Protein AF-A0A521MT25-F1 (afdb_monomer)

Solvent-accessible surface area (backbone atoms only — not comparable to full-atom values): 4476 Å² total; per-residue (Å²): 140,77,89,76,72,77,76,80,67,76,91,49,67,69,45,81,41,65,61,89,93,42,83,47,32,34,38,30,55,38,86,96,47,97,53,34,26,35,34,23,36,85,88,66,50,77,75,48,76,36,70,36,67,70,57,45,55,50,50,47,67,75,41,43,69,66,46,49,65,72,77,112

Secondary structure (DSSP, 8-state):
----------SS-EEEEEETTEEEEEEEEPTT-SS-EEEE-TTS-EEEEESSHHHHHHHHHHTHHHHHHHH-

Nearest PDB structures (foldseek):
  7a7a-assembly1_B  TM=6.365E-01  e=1.530E+00  Mycobacterium tuberculosis
  4c51-assembly1_B  TM=6.196E-01  e=1.628E+00  Mycobacterium tuberculosis H37Rv
  4x7r-assembly2_B  TM=4.415E-01  e=7.247E-01  Staphylococcus aureus subsp. aureus 21178
  7qnt-assembly1_AAA  TM=4.495E-01  e=1.193E+00  Staphylococcus epidermidis
  6jfn-assembly2_B  TM=2.522E-01  e=5.315E+00  Pseudomonas aeruginosa

Structure (mmCIF, N/CA/C/O backbone):
data_AF-A0A521MT25-F1
#
_entry.id   AF-A0A521MT25-F1
#
loop_
_atom_site.group_PDB
_atom_site.id
_atom_site.type_symbol
_atom_site.label_atom_id
_atom_site.label_alt_id
_atom_site.label_comp_id
_atom_site.label_asym_id
_atom_site.label_entity_id
_atom_site.label_seq_id
_atom_site.pdbx_PDB_ins_code
_atom_site.Cartn_x
_atom_site.Cartn_y
_atom_site.Cartn_z
_atom_site.occupancy
_atom_site.B_iso_or_equiv
_atom_site.auth_seq_id
_atom_site.auth_comp_id
_atom_site.auth_asym_id
_atom_site.auth_atom_id
_atom_site.pdbx_PDB_model_num
ATOM 1 N N . MET A 1 1 ? 5.699 -16.057 26.404 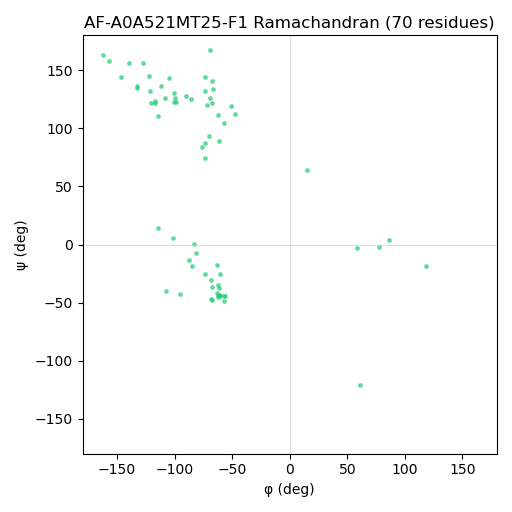1.00 43.66 1 MET A N 1
ATOM 2 C CA . MET A 1 1 ? 4.571 -15.487 25.637 1.00 43.66 1 MET A CA 1
ATOM 3 C C . MET A 1 1 ? 5.030 -14.109 25.193 1.00 43.66 1 MET A C 1
ATOM 5 O O . MET A 1 1 ? 5.392 -13.344 26.069 1.00 43.66 1 MET A O 1
ATOM 9 N N . SER A 1 2 ? 5.182 -13.749 23.928 1.00 43.84 2 SER A N 1
ATOM 10 C CA . SER A 1 2 ? 5.000 -14.453 22.662 1.00 43.84 2 SER A CA 1
ATOM 11 C C . SER A 1 2 ? 6.247 -14.174 21.833 1.00 43.84 2 SER A C 1
ATOM 13 O O . SER A 1 2 ? 6.731 -13.045 21.815 1.00 43.84 2 SER A O 1
ATOM 15 N N . ASP A 1 3 ? 6.783 -15.221 21.222 1.00 43.91 3 ASP A N 1
ATOM 16 C CA . ASP A 1 3 ? 7.879 -15.122 20.270 1.00 43.91 3 ASP A CA 1
ATOM 17 C C . ASP A 1 3 ? 7.264 -14.602 18.965 1.00 43.91 3 ASP A C 1
ATOM 19 O O . ASP A 1 3 ? 6.799 -15.373 18.128 1.00 43.91 3 ASP A O 1
ATOM 23 N N . SER A 1 4 ? 7.106 -13.281 18.860 1.00 48.94 4 SER A N 1
ATOM 24 C CA . SER A 1 4 ? 6.794 -12.648 17.583 1.00 48.94 4 SER A CA 1
ATOM 25 C C . SER A 1 4 ? 8.082 -12.688 16.783 1.00 48.94 4 SER A C 1
ATOM 27 O O . SER A 1 4 ? 8.909 -11.784 16.884 1.00 48.94 4 SER A O 1
ATOM 29 N N . THR A 1 5 ? 8.290 -13.789 16.063 1.00 46.44 5 THR A N 1
ATOM 30 C CA . THR A 1 5 ? 9.364 -13.899 15.084 1.00 46.44 5 THR A CA 1
ATOM 31 C C . THR A 1 5 ? 9.247 -12.674 14.177 1.00 46.44 5 THR A C 1
ATOM 33 O O . THR A 1 5 ? 8.183 -12.495 13.577 1.00 46.44 5 THR A O 1
ATOM 36 N N . PRO A 1 6 ? 10.258 -11.792 14.096 1.00 46.34 6 PRO A N 1
ATOM 37 C CA . PRO A 1 6 ? 10.267 -10.816 13.029 1.00 46.34 6 PRO A CA 1
ATOM 38 C C . PRO A 1 6 ? 10.340 -11.652 11.759 1.00 46.34 6 PRO A C 1
ATOM 40 O O . PRO A 1 6 ? 11.305 -12.386 11.550 1.00 46.34 6 PRO A O 1
ATOM 43 N N . THR A 1 7 ? 9.262 -11.658 10.980 1.00 52.00 7 THR A N 1
ATOM 44 C CA . THR A 1 7 ? 9.287 -12.231 9.643 1.00 52.00 7 THR A CA 1
ATOM 45 C C . THR A 1 7 ? 10.395 -11.480 8.926 1.00 52.00 7 THR A C 1
ATOM 47 O O . THR A 1 7 ? 10.247 -10.294 8.641 1.00 52.00 7 THR A O 1
ATOM 50 N N . ASP A 1 8 ? 11.542 -12.133 8.743 1.00 40.50 8 ASP A N 1
ATOM 51 C CA . ASP A 1 8 ? 12.652 -11.604 7.968 1.00 40.50 8 ASP A CA 1
ATOM 52 C C . ASP A 1 8 ? 12.137 -11.417 6.536 1.00 40.50 8 ASP A C 1
ATOM 54 O O . ASP A 1 8 ? 12.195 -12.319 5.698 1.00 40.50 8 ASP A O 1
ATOM 58 N N . PHE A 1 9 ? 11.572 -10.240 6.260 1.00 50.84 9 PHE A N 1
ATOM 59 C CA . PHE A 1 9 ? 11.183 -9.791 4.932 1.00 50.84 9 PHE A CA 1
ATOM 60 C C . PHE A 1 9 ? 12.460 -9.433 4.173 1.00 50.84 9 PHE A C 1
ATOM 62 O O . PHE A 1 9 ? 12.853 -8.282 4.044 1.00 50.84 9 PHE A O 1
ATOM 69 N N . ASN A 1 10 ? 13.163 -10.487 3.774 1.00 42.81 10 ASN A N 1
ATOM 70 C CA . ASN A 1 10 ? 14.091 -10.626 2.661 1.00 42.81 10 ASN A CA 1
ATOM 71 C C . ASN A 1 10 ? 14.594 -9.323 1.995 1.00 42.81 10 ASN A C 1
ATOM 73 O O . ASN A 1 10 ? 14.331 -9.109 0.821 1.00 42.81 10 ASN A O 1
ATOM 77 N N . GLY A 1 11 ? 15.328 -8.464 2.713 1.00 42.59 11 GLY A N 1
ATOM 78 C CA . GLY A 1 11 ? 16.224 -7.425 2.170 1.00 42.59 11 G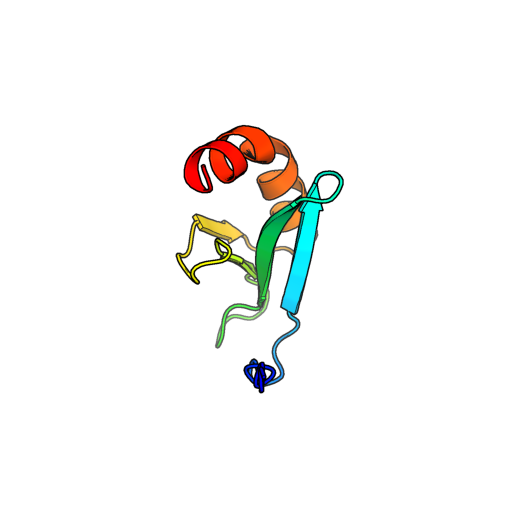LY A CA 1
ATOM 79 C C . GLY A 1 11 ? 15.642 -6.345 1.239 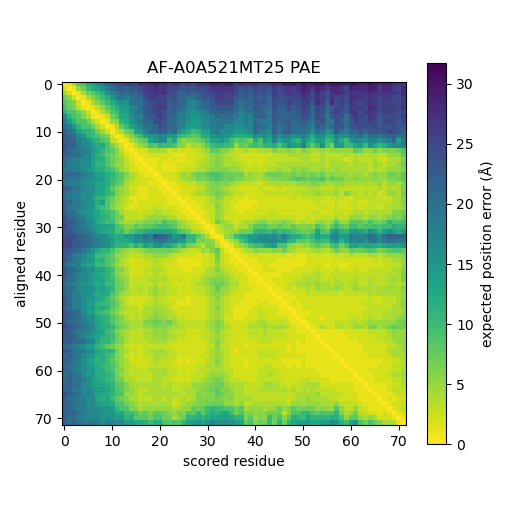1.00 42.59 11 GLY A C 1
ATOM 80 O O . GLY A 1 11 ? 16.377 -5.443 0.834 1.00 42.59 11 GLY A O 1
ATOM 81 N N . GLU A 1 12 ? 14.362 -6.399 0.889 1.00 55.25 12 GLU A N 1
ATOM 82 C CA . GLU A 1 12 ? 13.689 -5.432 0.032 1.00 55.25 12 GLU A CA 1
ATOM 83 C C . GLU A 1 12 ? 13.107 -4.331 0.915 1.00 55.25 12 GLU A C 1
ATOM 85 O O . GLU A 1 12 ? 12.431 -4.604 1.901 1.00 55.25 12 GLU A O 1
ATOM 90 N N . LYS A 1 13 ? 13.422 -3.070 0.594 1.00 59.69 13 LYS A N 1
ATOM 91 C CA . LYS A 1 13 ? 12.986 -1.893 1.354 1.00 59.69 13 LYS A CA 1
ATOM 92 C C . LYS A 1 13 ? 11.481 -1.994 1.641 1.00 59.69 13 LYS A C 1
ATOM 94 O O . LYS A 1 13 ? 10.689 -1.926 0.703 1.00 59.69 13 LYS A O 1
ATOM 99 N N . HIS A 1 14 ? 11.146 -2.168 2.916 1.00 72.25 14 HIS A N 1
ATOM 100 C CA . HIS A 1 14 ? 9.796 -2.350 3.433 1.00 72.25 14 HIS A CA 1
ATOM 101 C C . HIS A 1 14 ? 9.476 -1.171 4.351 1.00 72.25 14 HIS A C 1
ATOM 103 O O . HIS A 1 14 ? 10.236 -0.882 5.277 1.00 72.25 14 HIS A O 1
ATOM 109 N N . GLU A 1 15 ? 8.395 -0.462 4.059 1.00 85.44 15 GLU A N 1
ATOM 110 C CA . GLU A 1 15 ? 7.932 0.697 4.812 1.00 85.44 15 GLU A CA 1
ATOM 111 C C . GLU A 1 15 ? 6.522 0.430 5.331 1.00 85.44 15 GLU A C 1
ATOM 113 O O . GLU A 1 15 ? 5.609 0.149 4.560 1.00 85.44 15 GLU A O 1
ATOM 118 N N . GLU A 1 16 ? 6.355 0.489 6.647 1.00 89.12 16 GLU A N 1
ATOM 119 C CA . GLU A 1 16 ? 5.052 0.378 7.299 1.00 89.12 16 GLU A CA 1
ATOM 120 C C . GLU A 1 16 ? 4.396 1.762 7.336 1.00 89.12 16 GLU A C 1
ATOM 122 O O . GLU A 1 16 ? 4.975 2.729 7.838 1.00 89.12 16 GLU A O 1
ATOM 127 N N . ILE A 1 17 ? 3.177 1.866 6.816 1.00 85.94 17 ILE A N 1
ATOM 128 C CA . ILE A 1 17 ? 2.420 3.113 6.757 1.00 85.94 17 ILE A CA 1
ATOM 129 C C . ILE A 1 17 ? 1.390 3.131 7.882 1.00 85.94 17 ILE A C 1
ATOM 131 O O . ILE A 1 17 ? 0.511 2.268 7.977 1.00 85.94 17 ILE A O 1
ATOM 135 N N . PHE A 1 18 ? 1.477 4.165 8.717 1.00 85.69 18 PHE A N 1
ATOM 136 C CA . PHE A 1 18 ? 0.581 4.385 9.846 1.00 85.69 18 PHE A CA 1
ATOM 137 C C . PHE A 1 18 ? -0.298 5.613 9.615 1.00 85.69 18 PHE A C 1
ATOM 139 O O . PHE A 1 18 ? 0.184 6.674 9.217 1.00 85.69 18 PHE A O 1
ATOM 146 N N . VAL A 1 19 ? -1.587 5.489 9.934 1.00 80.75 19 VAL A N 1
ATOM 147 C CA . VAL A 1 19 ? -2.526 6.615 10.014 1.00 80.75 19 VAL A CA 1
ATOM 148 C C . VAL A 1 19 ? -2.960 6.751 11.470 1.00 80.75 19 VAL A C 1
ATOM 150 O O . VAL A 1 19 ? -3.625 5.878 12.031 1.00 80.75 19 VAL A O 1
ATOM 153 N N . GLY A 1 20 ? -2.528 7.832 12.123 1.00 84.75 20 GLY A N 1
ATOM 154 C CA . GLY A 1 20 ? -2.623 7.943 13.580 1.00 84.75 20 GLY A CA 1
ATOM 155 C C . GLY A 1 20 ? -1.811 6.837 14.265 1.00 84.75 20 GLY A C 1
ATOM 156 O O . GLY A 1 20 ? -0.611 6.731 14.039 1.00 84.75 20 GLY A O 1
ATOM 157 N N . ASN A 1 21 ? -2.475 6.006 15.076 1.00 85.88 21 ASN A N 1
ATOM 158 C CA . ASN A 1 21 ? -1.863 4.851 15.754 1.00 85.88 21 ASN A CA 1
ATOM 159 C C . ASN A 1 21 ? -2.182 3.507 15.071 1.00 85.88 21 ASN A C 1
ATOM 161 O O . ASN A 1 21 ? -1.866 2.454 15.622 1.00 85.88 21 ASN A O 1
ATOM 165 N N . GLN A 1 22 ? -2.846 3.525 13.913 1.00 83.19 22 GLN A N 1
ATOM 166 C CA . GLN A 1 22 ? -3.264 2.322 13.201 1.00 83.19 22 GLN A CA 1
ATOM 167 C C . GLN A 1 22 ? -2.276 2.013 12.074 1.00 83.19 22 GLN A C 1
ATOM 169 O O . GLN A 1 22 ? -2.027 2.866 11.222 1.00 83.19 22 GLN A O 1
ATOM 174 N N . HIS A 1 23 ? -1.747 0.787 12.049 1.00 88.31 23 HIS A N 1
ATOM 175 C CA . HIS A 1 23 ? -1.029 0.264 10.887 1.00 88.31 23 HIS A CA 1
ATOM 176 C C . HIS A 1 23 ? -2.055 -0.018 9.786 1.00 88.31 23 HIS A C 1
ATOM 178 O O . HIS A 1 23 ? -2.995 -0.787 10.016 1.00 88.31 23 HIS A O 1
ATOM 184 N N . VAL A 1 24 ? -1.908 0.642 8.636 1.00 86.56 24 VAL A N 1
ATOM 185 C CA . VAL A 1 24 ? -2.871 0.536 7.533 1.00 86.56 24 VAL A CA 1
ATOM 186 C C . VAL A 1 24 ? -2.332 -0.269 6.356 1.00 86.56 24 VAL A C 1
ATOM 188 O O . VAL A 1 24 ? -3.072 -1.068 5.792 1.00 86.56 24 VAL A O 1
ATOM 191 N N . ALA A 1 25 ? -1.062 -0.107 5.990 1.00 90.06 25 ALA A N 1
ATOM 192 C CA . ALA A 1 25 ? -0.498 -0.766 4.818 1.00 90.06 25 ALA A CA 1
ATOM 193 C C . ALA A 1 25 ? 1.021 -0.887 4.912 1.00 90.06 25 ALA A C 1
ATOM 195 O O . ALA A 1 25 ? 1.673 -0.082 5.567 1.00 90.06 25 ALA A O 1
ATOM 196 N N . ASN A 1 26 ? 1.570 -1.832 4.163 1.00 90.50 26 ASN A N 1
ATOM 197 C CA . ASN A 1 26 ? 2.990 -1.963 3.895 1.00 90.50 26 ASN A CA 1
ATOM 198 C C . ASN A 1 26 ? 3.285 -1.495 2.470 1.00 90.50 26 ASN A C 1
ATO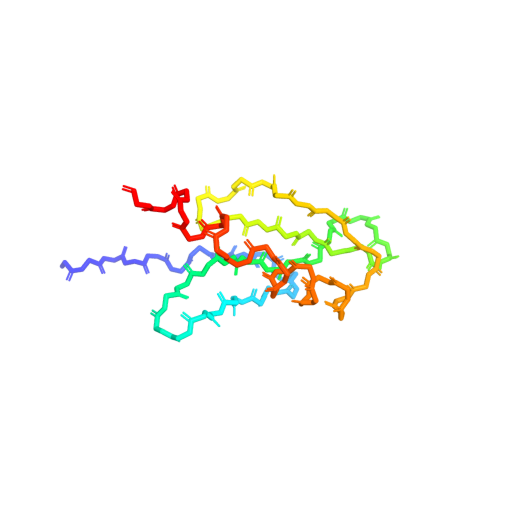M 200 O O . ASN A 1 26 ? 2.510 -1.759 1.553 1.00 90.50 26 ASN A O 1
ATOM 204 N N . VAL A 1 27 ? 4.423 -0.845 2.261 1.00 90.31 27 VAL A N 1
ATOM 205 C CA . VAL A 1 27 ? 4.963 -0.561 0.933 1.00 90.31 27 VAL A CA 1
ATOM 206 C C . VAL A 1 27 ? 6.294 -1.276 0.798 1.00 90.31 27 VAL A C 1
ATOM 208 O O . VAL A 1 27 ? 7.221 -1.031 1.567 1.00 90.31 27 VAL A O 1
ATOM 211 N N . ARG A 1 28 ? 6.419 -2.142 -0.204 1.00 88.38 28 ARG A N 1
ATOM 212 C CA . ARG A 1 28 ? 7.672 -2.841 -0.504 1.00 88.38 28 ARG A CA 1
ATOM 213 C C . ARG A 1 28 ? 8.074 -2.673 -1.953 1.00 88.38 28 ARG A C 1
ATOM 215 O O . ARG A 1 28 ? 7.233 -2.446 -2.816 1.00 88.38 28 ARG A O 1
ATOM 222 N N . LYS A 1 29 ? 9.362 -2.811 -2.250 1.00 86.25 29 LYS A N 1
ATOM 223 C CA . LYS A 1 29 ? 9.814 -2.882 -3.645 1.00 86.25 29 LYS A CA 1
ATOM 224 C C . LYS A 1 29 ? 9.323 -4.189 -4.286 1.00 86.25 29 LYS A C 1
ATOM 226 O O . LYS A 1 29 ? 9.299 -5.226 -3.630 1.00 86.25 29 LYS A O 1
ATOM 231 N N . ALA A 1 30 ? 8.907 -4.142 -5.548 1.00 81.44 30 ALA A N 1
ATOM 232 C CA . ALA A 1 30 ? 8.528 -5.338 -6.289 1.00 81.44 30 ALA A CA 1
ATOM 233 C C . ALA A 1 30 ? 9.785 -6.153 -6.668 1.00 81.44 30 ALA A C 1
ATOM 235 O O . ALA A 1 30 ? 10.738 -5.579 -7.214 1.00 81.44 30 ALA A O 1
ATOM 236 N N . PRO A 1 31 ? 9.802 -7.477 -6.437 1.00 73.81 31 PRO A N 1
ATOM 237 C CA . PRO A 1 31 ? 10.931 -8.317 -6.802 1.00 73.81 31 PRO A CA 1
ATOM 238 C C . PRO A 1 31 ? 11.073 -8.389 -8.324 1.00 73.81 31 PRO A C 1
ATOM 240 O O . PRO A 1 31 ? 10.106 -8.608 -9.051 1.00 73.81 31 PRO A O 1
ATOM 243 N N . GLY A 1 32 ? 12.299 -8.217 -8.819 1.00 68.69 32 GLY A N 1
ATOM 244 C CA . GLY A 1 32 ? 12.617 -8.354 -10.245 1.00 68.69 32 GLY A CA 1
ATOM 245 C C . GLY A 1 32 ? 12.225 -7.173 -11.142 1.00 68.69 32 GLY A C 1
ATOM 246 O O . GLY A 1 32 ? 12.564 -7.200 -12.322 1.00 68.69 32 GLY A O 1
ATOM 247 N N . HIS A 1 33 ? 11.590 -6.124 -10.607 1.00 61.03 33 HIS A N 1
ATOM 248 C CA . HIS A 1 33 ? 11.307 -4.889 -11.340 1.00 61.03 33 HIS A CA 1
ATOM 249 C C . HIS A 1 33 ? 12.189 -3.731 -10.850 1.00 61.03 33 HIS A C 1
ATOM 251 O O . HIS A 1 33 ? 12.222 -3.384 -9.665 1.00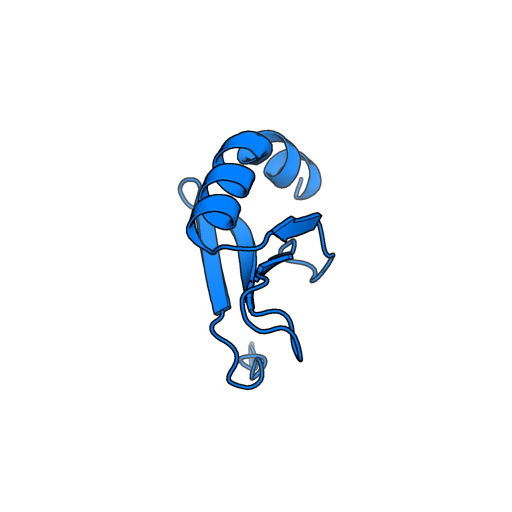 61.03 33 HIS A O 1
ATOM 257 N N . GLU A 1 34 ? 12.903 -3.082 -11.775 1.00 65.75 34 GLU A N 1
ATOM 258 C CA . GLU A 1 34 ? 13.555 -1.805 -11.484 1.00 65.75 34 GLU A CA 1
ATOM 259 C C . GLU A 1 34 ? 12.493 -0.711 -11.330 1.00 65.75 34 GLU A C 1
ATOM 261 O O . GLU A 1 34 ? 12.063 -0.099 -12.299 1.00 65.75 34 GLU A O 1
ATOM 266 N N . GLY A 1 35 ? 12.069 -0.464 -10.090 1.00 67.62 35 GLY A N 1
ATOM 267 C CA . GLY A 1 35 ? 11.376 0.770 -9.715 1.00 67.62 35 GLY A CA 1
ATOM 268 C C . GLY A 1 35 ? 9.957 0.604 -9.188 1.00 67.62 35 GLY A C 1
ATOM 269 O O . GLY A 1 35 ? 9.507 1.499 -8.488 1.00 67.62 35 GLY A O 1
ATOM 270 N N . ALA A 1 36 ? 9.286 -0.524 -9.422 1.00 84.06 36 ALA A N 1
ATOM 271 C CA . ALA A 1 36 ? 7.925 -0.712 -8.926 1.00 84.06 36 ALA A CA 1
ATOM 272 C C . ALA A 1 36 ? 7.874 -0.951 -7.405 1.00 84.06 36 ALA A C 1
ATOM 274 O O . ALA A 1 36 ? 8.753 -1.592 -6.817 1.00 84.06 36 ALA A O 1
ATOM 275 N N . PHE A 1 37 ? 6.825 -0.425 -6.783 1.00 89.56 37 PHE A N 1
ATOM 276 C CA . PHE A 1 37 ? 6.481 -0.556 -5.376 1.00 89.56 37 PHE A CA 1
ATOM 277 C C . PHE A 1 37 ? 5.093 -1.178 -5.260 1.00 89.56 37 PHE A C 1
ATOM 279 O O . PHE A 1 37 ? 4.146 -0.751 -5.919 1.00 89.56 37 PHE A O 1
ATOM 286 N N . VAL A 1 38 ? 4.989 -2.179 -4.399 1.00 91.69 38 VAL A N 1
ATOM 287 C CA . VAL A 1 38 ? 3.761 -2.890 -4.070 1.00 91.69 38 VAL A CA 1
ATOM 288 C C . VAL A 1 38 ? 3.236 -2.342 -2.755 1.00 91.69 38 VAL A C 1
ATOM 290 O O . VAL A 1 38 ? 3.985 -2.238 -1.784 1.00 91.69 38 VAL A O 1
ATOM 293 N N . ILE A 1 39 ? 1.954 -2.005 -2.739 1.00 92.31 39 ILE A N 1
ATOM 294 C CA . ILE A 1 39 ? 1.203 -1.621 -1.551 1.00 92.31 39 ILE A CA 1
ATOM 295 C C . ILE A 1 39 ? 0.432 -2.854 -1.099 1.00 92.31 39 IL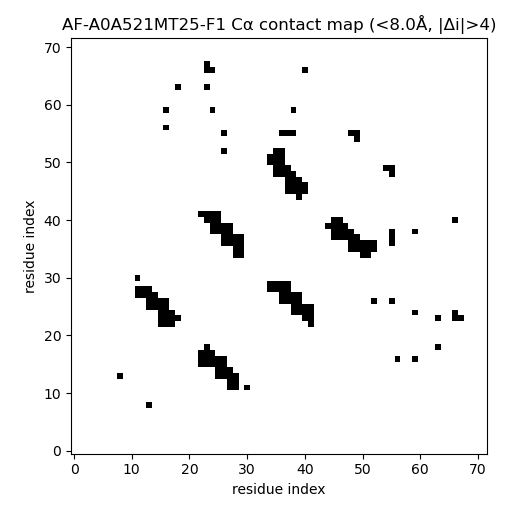E A C 1
ATOM 297 O O . ILE A 1 39 ? -0.354 -3.411 -1.867 1.00 92.31 39 ILE A O 1
ATOM 301 N N . GLU A 1 40 ? 0.643 -3.279 0.136 1.00 91.88 40 GLU A N 1
ATOM 302 C CA . GLU A 1 40 ? 0.041 -4.473 0.717 1.00 91.88 40 GLU A CA 1
ATOM 303 C C . GLU A 1 40 ? -0.744 -4.108 1.971 1.00 91.88 40 GLU A C 1
ATOM 305 O O . GLU A 1 40 ? -0.366 -3.216 2.727 1.00 91.88 40 GLU A O 1
ATOM 310 N N . ALA A 1 41 ? -1.847 -4.803 2.210 1.00 87.56 41 ALA A N 1
ATOM 311 C CA . ALA A 1 41 ? -2.523 -4.763 3.493 1.00 87.56 41 ALA A CA 1
ATOM 312 C C . ALA A 1 41 ? -1.679 -5.469 4.567 1.00 87.56 41 ALA A C 1
ATOM 314 O O . ALA A 1 41 ? -0.735 -6.207 4.275 1.00 87.56 41 ALA A O 1
ATOM 315 N N . VAL A 1 42 ? -2.055 -5.276 5.832 1.00 85.12 42 VAL A N 1
ATOM 316 C CA . VAL A 1 42 ? -1.373 -5.884 6.989 1.00 85.12 42 VAL A CA 1
ATOM 317 C C . VAL A 1 42 ? -1.395 -7.422 6.938 1.00 85.12 42 VAL A C 1
ATOM 319 O O . VAL A 1 42 ? -0.502 -8.069 7.478 1.00 85.12 42 VAL A O 1
ATOM 322 N N . ASP A 1 43 ? -2.382 -8.015 6.262 1.00 82.56 43 ASP A N 1
ATOM 323 C CA . ASP A 1 43 ? -2.502 -9.465 6.062 1.00 82.56 43 ASP A CA 1
ATOM 324 C C . ASP A 1 43 ? -1.671 -10.013 4.880 1.00 82.56 43 ASP A C 1
ATO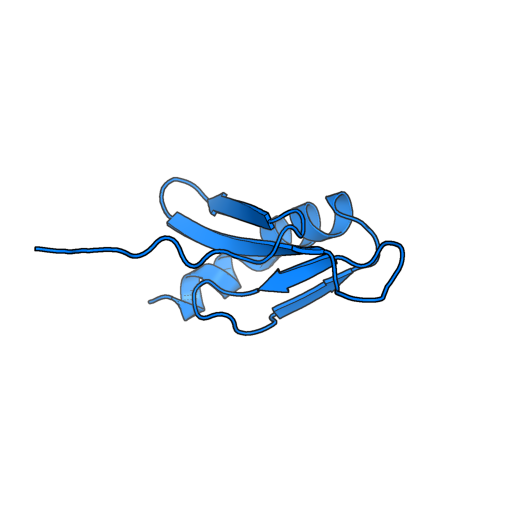M 326 O O . ASP A 1 43 ? -1.695 -11.216 4.618 1.00 82.56 43 ASP A O 1
ATOM 330 N N . GLY A 1 44 ? -0.928 -9.151 4.175 1.00 83.06 44 GLY A N 1
ATOM 331 C CA . GLY A 1 44 ? -0.128 -9.503 2.999 1.00 83.06 44 GLY A CA 1
ATOM 332 C C . GLY A 1 44 ? -0.896 -9.474 1.673 1.00 83.06 44 GLY A C 1
ATOM 333 O O . GLY A 1 44 ? -0.330 -9.813 0.633 1.00 83.06 44 GLY A O 1
ATOM 334 N N . THR A 1 45 ? -2.170 -9.070 1.663 1.00 85.88 45 THR A N 1
ATOM 335 C CA . THR A 1 45 ? -2.937 -8.901 0.421 1.00 85.88 45 THR A CA 1
ATOM 336 C C . THR A 1 45 ? -2.405 -7.717 -0.377 1.00 85.88 45 THR A C 1
ATOM 338 O O . THR A 1 45 ? -2.375 -6.593 0.119 1.00 85.88 45 THR A O 1
ATOM 341 N N . VAL A 1 46 ? -2.052 -7.934 -1.644 1.00 90.31 46 VAL A N 1
ATOM 342 C CA . VAL A 1 46 ? -1.669 -6.842 -2.549 1.00 90.31 46 VAL A CA 1
ATOM 343 C C . VAL A 1 46 ? -2.880 -5.959 -2.845 1.00 90.31 46 VAL A C 1
ATOM 345 O O . VAL A 1 46 ? -3.893 -6.427 -3.365 1.00 90.31 46 VAL A O 1
ATOM 348 N N . LEU A 1 47 ? -2.760 -4.673 -2.530 1.00 90.12 47 LEU A N 1
ATOM 349 C CA . LEU A 1 47 ? -3.786 -3.659 -2.756 1.00 90.12 47 LEU A CA 1
ATOM 350 C C . LEU A 1 47 ? -3.566 -2.920 -4.076 1.00 90.12 47 LEU A C 1
ATOM 352 O O . LEU A 1 47 ? -4.522 -2.654 -4.807 1.00 90.12 47 LEU A O 1
ATOM 356 N N . HIS A 1 48 ? -2.312 -2.571 -4.373 1.00 92.88 48 HIS A N 1
ATOM 357 C CA . HIS A 1 48 ? -1.961 -1.797 -5.558 1.00 92.88 48 HIS A CA 1
ATOM 358 C C . HIS A 1 48 ? -0.469 -1.903 -5.897 1.00 92.88 48 HIS A C 1
ATOM 360 O O . HIS A 1 48 ? 0.343 -2.273 -5.051 1.00 92.88 48 HIS A O 1
ATOM 366 N N . GLU A 1 49 ? -0.103 -1.536 -7.123 1.00 92.00 49 GLU A N 1
ATOM 367 C CA . GLU A 1 49 ? 1.285 -1.449 -7.580 1.00 92.00 49 GLU A CA 1
ATOM 368 C C . GLU A 1 49 ? 1.499 -0.116 -8.301 1.00 92.00 49 GLU A C 1
ATOM 370 O O . GLU A 1 49 ? 0.659 0.313 -9.093 1.00 92.00 49 GLU A O 1
ATOM 375 N N . VAL A 1 50 ? 2.615 0.548 -8.011 1.00 91.56 50 VAL A N 1
ATOM 376 C CA . VAL A 1 50 ? 2.971 1.855 -8.574 1.00 91.56 50 VAL A CA 1
ATOM 377 C C . VAL A 1 50 ? 4.452 1.916 -8.917 1.00 91.56 50 VAL A C 1
ATOM 379 O O . VAL A 1 50 ? 5.275 1.236 -8.320 1.00 91.56 50 VAL A O 1
ATOM 382 N N . GLU A 1 51 ? 4.829 2.787 -9.844 1.00 89.44 51 GLU A N 1
ATOM 383 C CA . GLU A 1 51 ? 6.210 2.867 -10.342 1.00 89.44 51 GLU A CA 1
ATOM 384 C C . GLU A 1 51 ? 7.163 3.663 -9.426 1.00 89.44 51 GLU A C 1
ATOM 386 O O . GLU A 1 51 ? 8.367 3.703 -9.674 1.00 89.44 51 GLU A O 1
ATOM 391 N N . HIS A 1 52 ? 6.653 4.322 -8.375 1.00 84.94 52 HIS A N 1
ATOM 392 C CA . HIS A 1 52 ? 7.441 5.176 -7.478 1.00 84.94 52 HIS A CA 1
ATOM 393 C C . HIS A 1 52 ? 6.931 5.146 -6.032 1.00 84.94 52 HIS A C 1
ATOM 395 O O . HIS A 1 52 ? 5.726 5.181 -5.797 1.00 84.94 52 HIS A O 1
ATOM 401 N N . LEU A 1 53 ? 7.853 5.208 -5.062 1.00 84.44 53 LEU A N 1
ATOM 402 C CA . LEU A 1 53 ? 7.528 5.222 -3.628 1.00 84.44 53 LEU A CA 1
ATOM 403 C C . LEU A 1 53 ? 6.592 6.374 -3.251 1.00 84.44 53 LEU A C 1
ATOM 405 O O . LEU A 1 53 ? 5.600 6.161 -2.570 1.00 84.44 53 LEU A O 1
ATOM 409 N N . HIS A 1 54 ? 6.849 7.578 -3.765 1.00 87.19 54 HIS A N 1
ATOM 410 C CA . HIS A 1 54 ? 5.994 8.726 -3.467 1.00 87.19 54 HIS A CA 1
ATOM 411 C C . HIS A 1 54 ? 4.554 8.536 -3.971 1.00 87.19 54 HIS A C 1
ATOM 413 O O . HIS A 1 54 ? 3.599 8.950 -3.321 1.00 87.19 54 HIS A O 1
ATOM 419 N N . LEU A 1 55 ? 4.375 7.865 -5.115 1.00 89.50 55 LEU A N 1
ATOM 420 C CA . LEU A 1 55 ? 3.038 7.523 -5.601 1.00 89.50 55 LEU A CA 1
ATOM 421 C C . LEU A 1 55 ? 2.367 6.482 -4.699 1.00 89.50 55 LEU A C 1
ATOM 423 O O . LEU A 1 55 ? 1.150 6.524 -4.548 1.00 89.50 55 LEU A O 1
ATOM 427 N N . ALA A 1 56 ? 3.144 5.595 -4.070 1.00 88.94 56 ALA A N 1
ATOM 428 C CA . ALA A 1 56 ? 2.623 4.612 -3.126 1.00 88.94 56 ALA A CA 1
ATOM 429 C C . ALA A 1 56 ? 2.106 5.303 -1.862 1.00 88.94 56 ALA A C 1
ATOM 431 O O . ALA A 1 56 ? 0.972 5.072 -1.454 1.00 88.94 56 ALA A O 1
ATOM 432 N N . GLU A 1 57 ? 2.901 6.216 -1.301 1.00 86.38 57 GLU A N 1
ATOM 433 C CA . GLU A 1 57 ? 2.520 7.040 -0.149 1.00 86.38 57 GLU A CA 1
ATOM 434 C C . GLU A 1 57 ? 1.239 7.840 -0.429 1.00 86.38 57 GLU A C 1
ATOM 436 O O . GLU A 1 57 ? 0.297 7.815 0.366 1.00 86.38 57 GLU A O 1
ATOM 441 N N . VAL A 1 58 ? 1.174 8.519 -1.584 1.00 90.44 58 VAL A N 1
ATOM 442 C CA . VAL A 1 58 ? -0.006 9.296 -1.998 1.00 90.44 58 VAL A CA 1
ATOM 443 C C . VAL A 1 58 ? -1.224 8.393 -2.161 1.00 90.44 58 VAL A C 1
ATOM 445 O O . VAL A 1 58 ? -2.309 8.752 -1.702 1.00 90.44 58 VAL A O 1
ATOM 448 N N . TRP A 1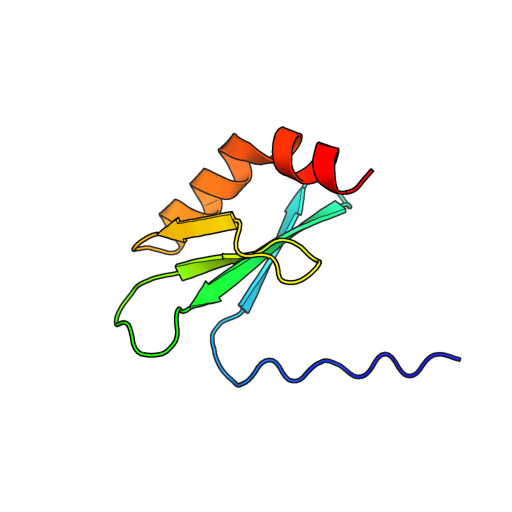 59 ? -1.064 7.221 -2.776 1.00 92.62 59 TRP A N 1
ATOM 449 C CA . TRP A 1 59 ? -2.164 6.280 -2.953 1.00 92.62 59 TRP A CA 1
ATOM 450 C C . TRP A 1 59 ? -2.705 5.788 -1.609 1.00 92.62 59 TRP A C 1
ATOM 452 O O . TRP A 1 59 ? -3.919 5.814 -1.410 1.00 92.62 59 TRP A O 1
ATOM 462 N N . VAL A 1 60 ? -1.832 5.414 -0.662 1.00 89.25 60 VAL A N 1
ATOM 463 C CA . VAL A 1 60 ? -2.255 5.001 0.688 1.00 89.25 60 VAL A CA 1
ATOM 464 C C . VAL A 1 60 ? -2.995 6.136 1.389 1.00 89.25 60 VAL A C 1
ATOM 466 O O . VAL A 1 60 ? -4.063 5.904 1.946 1.00 89.25 60 VAL A O 1
ATOM 469 N N . ALA A 1 61 ? -2.490 7.370 1.314 1.00 88.12 61 ALA A N 1
ATOM 470 C CA . ALA A 1 61 ? -3.154 8.523 1.917 1.00 88.12 61 ALA A CA 1
ATOM 471 C C . ALA A 1 61 ? -4.552 8.781 1.321 1.00 88.12 61 ALA A C 1
ATOM 473 O O . ALA A 1 61 ? -5.474 9.140 2.049 1.00 88.12 61 ALA A O 1
ATOM 474 N N . GLN A 1 62 ? -4.723 8.574 0.013 1.00 91.69 62 GLN A N 1
ATOM 475 C CA . GLN A 1 62 ? -6.003 8.752 -0.682 1.00 91.69 62 GLN A CA 1
ATOM 476 C C . GLN A 1 62 ? -7.024 7.647 -0.387 1.00 91.69 62 GLN A C 1
ATOM 478 O O . GLN A 1 62 ? -8.221 7.897 -0.496 1.00 91.69 62 GLN A O 1
ATOM 483 N N . HIS A 1 63 ? -6.566 6.450 -0.016 1.00 91.69 63 HIS A N 1
ATOM 484 C CA . HIS A 1 63 ? -7.416 5.276 0.213 1.00 91.69 63 HIS A CA 1
ATOM 485 C C . HIS A 1 63 ? -7.407 4.814 1.678 1.00 91.69 63 HIS A C 1
ATOM 487 O O . HIS A 1 63 ? -7.858 3.711 1.983 1.00 91.69 63 HIS A O 1
ATOM 493 N N . ALA A 1 64 ? -6.900 5.643 2.596 1.00 85.44 64 ALA A N 1
ATOM 494 C CA . ALA A 1 64 ? -6.719 5.286 4.000 1.00 85.44 64 ALA A CA 1
ATOM 495 C C . ALA A 1 64 ? -8.026 4.831 4.666 1.00 85.44 64 ALA A C 1
ATOM 497 O O . ALA A 1 64 ? -8.032 3.806 5.344 1.00 85.44 64 ALA A O 1
ATOM 498 N N . ASP A 1 65 ? -9.133 5.537 4.425 1.00 86.69 65 ASP A N 1
ATOM 499 C CA . ASP A 1 65 ? -10.438 5.199 5.003 1.00 86.69 65 ASP A CA 1
ATOM 500 C C . ASP A 1 65 ? -10.933 3.820 4.531 1.00 86.69 65 ASP A C 1
ATOM 502 O O . ASP A 1 65 ? -11.397 3.014 5.339 1.00 86.69 65 ASP A O 1
ATOM 506 N N . ASP A 1 66 ? -10.764 3.506 3.242 1.00 87.50 66 ASP A N 1
ATOM 507 C CA . ASP A 1 66 ? -11.146 2.211 2.663 1.00 87.50 66 ASP A CA 1
ATOM 508 C C . ASP A 1 66 ? -10.275 1.066 3.189 1.00 87.50 66 ASP A C 1
ATOM 510 O O . ASP A 1 66 ? -10.741 -0.062 3.356 1.00 87.50 66 ASP A O 1
ATOM 514 N N . ILE A 1 67 ? -8.988 1.330 3.415 1.00 84.56 67 ILE A N 1
ATOM 515 C CA . ILE A 1 67 ? -8.058 0.353 3.983 1.00 84.56 67 ILE A CA 1
ATOM 516 C C . ILE A 1 67 ? -8.424 0.086 5.446 1.00 84.56 67 ILE A C 1
ATOM 518 O O . ILE A 1 67 ? -8.560 -1.071 5.836 1.00 84.56 67 ILE A O 1
ATOM 522 N N . ILE A 1 68 ? -8.661 1.138 6.234 1.00 82.81 68 ILE A N 1
ATOM 523 C CA . ILE A 1 68 ? -9.072 1.024 7.640 1.00 82.81 68 ILE A CA 1
ATOM 524 C C . ILE A 1 68 ? -10.403 0.275 7.759 1.00 82.81 68 ILE A C 1
ATOM 526 O O . ILE A 1 68 ? -10.513 -0.624 8.588 1.00 82.81 68 ILE A O 1
ATOM 530 N N . GLY A 1 69 ? -11.385 0.577 6.905 1.00 81.25 69 GLY A N 1
ATOM 531 C CA . GLY A 1 69 ? -12.687 -0.097 6.914 1.00 81.25 69 GLY A CA 1
ATOM 532 C C . GLY A 1 69 ? -12.634 -1.599 6.608 1.00 81.25 69 GLY A C 1
ATOM 533 O O . GLY A 1 69 ? -13.580 -2.312 6.924 1.00 81.25 69 GLY A O 1
ATOM 534 N N . ARG A 1 70 ? -11.541 -2.101 6.015 1.00 75.56 70 ARG A N 1
ATOM 535 C CA . ARG A 1 70 ? -11.311 -3.542 5.800 1.00 75.56 70 ARG A CA 1
ATOM 536 C C . ARG A 1 70 ? -10.682 -4.247 7.004 1.00 75.56 70 ARG A C 1
ATOM 538 O O . ARG A 1 70 ? -10.719 -5.472 7.056 1.00 75.56 70 ARG A O 1
ATOM 545 N N . LEU A 1 71 ? -10.078 -3.500 7.930 1.00 68.31 71 LEU A N 1
ATOM 546 C CA . LEU A 1 71 ? -9.402 -4.041 9.116 1.00 68.31 71 LEU A CA 1
ATOM 547 C C . LEU A 1 71 ? -1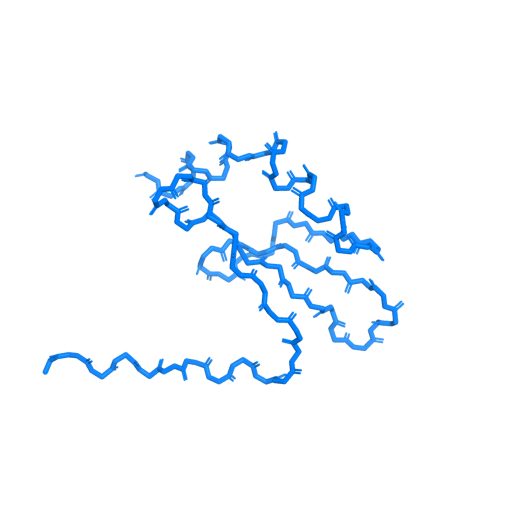0.349 -4.241 10.314 1.00 68.31 71 LEU A C 1
ATOM 549 O O . LEU A 1 71 ? -9.962 -4.895 11.283 1.00 68.31 71 LEU A O 1
ATOM 553 N N . THR A 1 72 ? -11.554 -3.666 10.262 1.00 62.50 72 THR A N 1
ATOM 554 C CA . THR A 1 72 ? -12.606 -3.741 11.296 1.00 62.50 72 THR A CA 1
ATOM 555 C C . THR A 1 72 ? -13.687 -4.749 10.949 1.00 62.50 72 THR A C 1
ATOM 557 O O . THR A 1 72 ? -14.118 -5.482 11.866 1.00 62.50 72 THR A O 1
#

Mean predicted aligned error: 8.45 Å

Radius of gyration: 12.69 Å; Cα contacts (8 Å, |Δi|>4): 99; chains: 1; bounding box: 29×25×37 Å

Foldseek 3Di:
DDCPPPPPPDPWDKDFDDDPNDGQWIWTADPPDDAKIFIAGPVRHTDDIDRHPVVNVVVCVVCVVVSVVVVD

pLDDT: mean 77.89, std 16.07, range [40.5, 92.88]

Sequence (72 aa):
MSDSTPTDFNGEKHEEIFVGNQHVANVRKAPGHEGAFVIEAVDGTVLHEVEHLHLAEVWVAQHADDIIGRLT